Protein AF-A0A2U3KLQ6-F1 (afdb_monomer_lite)

InterPro domains:
  IPR001789 Signal transduction response regulator, receiver domain [PS50110] (1-52)
  IPR011006 CheY-like superfamily [SSF52172] (6-68)

Secondary structure (DSSP, 8-state):
---TT-TTS--EEEESS--TTHHHHHHHTT-SEEEESSPPHHHHHHHHHHHTTSS---HHHHHHHHTTSSGGGSS--

Sequence (77 aa):
MKIPYTKDLKLILLTSAAQAGDAAKAREQGFSGYLTKPIRRGELLNCMAIVLGLKPDTEESQQVITKYTALLKQRLS

Structure (mmCIF, N/CA/C/O backbone):
data_AF-A0A2U3KLQ6-F1
#
_entry.id   AF-A0A2U3KLQ6-F1
#
loop_
_atom_site.group_PDB
_atom_site.id
_atom_site.type_symbol
_atom_site.label_atom_id
_atom_site.label_alt_id
_atom_site.label_comp_id
_atom_site.label_asym_id
_atom_site.label_entity_id
_atom_site.label_seq_id
_atom_site.pdbx_PDB_ins_code
_atom_site.Cartn_x
_atom_site.Cartn_y
_atom_site.Cartn_z
_atom_site.occupancy
_atom_site.B_iso_or_equiv
_atom_site.auth_seq_id
_atom_site.auth_comp_id
_atom_site.auth_asym_id
_atom_site.auth_atom_id
_atom_site.pdbx_PDB_model_num
ATOM 1 N N . MET A 1 1 ? -8.623 8.045 -9.328 1.00 52.62 1 MET A N 1
ATOM 2 C CA . MET A 1 1 ? -9.770 7.127 -9.540 1.00 52.62 1 MET A CA 1
ATOM 3 C C . MET A 1 1 ? -10.503 7.000 -8.212 1.00 52.62 1 MET A C 1
ATOM 5 O O . MET A 1 1 ? -9.920 6.470 -7.281 1.00 52.62 1 MET A O 1
ATOM 9 N N . LYS A 1 2 ? -11.719 7.546 -8.073 1.00 53.72 2 LYS A N 1
ATOM 10 C CA . LYS A 1 2 ? -12.536 7.340 -6.863 1.00 53.72 2 LYS A CA 1
ATOM 11 C C . LYS A 1 2 ? -13.358 6.074 -7.066 1.00 53.72 2 LYS A C 1
ATOM 13 O O . LYS A 1 2 ? -14.252 6.074 -7.904 1.00 53.72 2 LYS A O 1
ATOM 18 N N . ILE A 1 3 ? -13.025 5.008 -6.346 1.00 56.75 3 ILE A N 1
ATOM 19 C CA . ILE A 1 3 ? -13.821 3.780 -6.350 1.00 56.75 3 ILE A CA 1
ATOM 20 C C . ILE A 1 3 ? -14.984 4.014 -5.369 1.00 56.75 3 ILE A C 1
ATOM 22 O O . ILE A 1 3 ? -14.735 4.256 -4.186 1.00 56.75 3 ILE A O 1
ATOM 26 N N . PRO A 1 4 ? -16.247 4.055 -5.824 1.00 55.41 4 PRO A N 1
ATOM 27 C CA . PRO A 1 4 ? -17.379 4.222 -4.918 1.00 55.41 4 PRO A CA 1
ATOM 28 C C . PRO A 1 4 ? -17.451 3.032 -3.939 1.00 55.41 4 PRO A C 1
ATOM 30 O O . PRO A 1 4 ? -17.103 1.913 -4.303 1.00 55.41 4 PRO A O 1
ATOM 33 N N . TYR A 1 5 ? -17.881 3.284 -2.695 1.00 66.69 5 TYR A N 1
ATOM 34 C CA . TYR A 1 5 ? -18.019 2.311 -1.586 1.00 66.69 5 TYR A CA 1
ATOM 35 C C . TYR A 1 5 ? -16.735 1.815 -0.887 1.00 66.69 5 TYR A C 1
ATOM 37 O O . TYR A 1 5 ? -16.833 1.044 0.062 1.00 66.69 5 TYR A O 1
ATOM 45 N N . THR A 1 6 ? -15.535 2.289 -1.246 1.00 65.50 6 THR A N 1
ATOM 46 C CA . THR A 1 6 ? -14.276 1.860 -0.589 1.00 65.50 6 THR A CA 1
ATOM 47 C C . THR A 1 6 ? -13.800 2.786 0.529 1.00 65.50 6 THR A C 1
ATOM 49 O O . THR A 1 6 ? -12.643 2.703 0.927 1.00 65.50 6 THR A O 1
ATOM 52 N N . LYS A 1 7 ? -14.649 3.696 1.025 1.00 67.12 7 LYS A N 1
ATOM 53 C CA . LYS A 1 7 ? -14.229 4.724 1.997 1.00 67.12 7 LYS A CA 1
ATOM 54 C C . LYS A 1 7 ? -13.632 4.111 3.272 1.00 67.12 7 LYS A C 1
ATOM 56 O O . LYS A 1 7 ? -12.665 4.649 3.801 1.00 67.12 7 LYS A O 1
ATOM 61 N N . ASP A 1 8 ? -14.157 2.955 3.672 1.00 79.75 8 ASP A N 1
ATOM 62 C CA . ASP A 1 8 ? -13.721 2.210 4.857 1.00 79.75 8 ASP A CA 1
ATOM 63 C C . ASP A 1 8 ? -12.868 0.974 4.510 1.00 79.75 8 ASP A C 1
ATOM 65 O O . ASP A 1 8 ? -12.359 0.289 5.398 1.00 79.75 8 ASP A O 1
ATOM 69 N N . LEU A 1 9 ? -12.677 0.681 3.217 1.00 87.50 9 LEU A N 1
ATOM 70 C CA . LEU A 1 9 ? -11.915 -0.479 2.765 1.00 87.50 9 LEU A CA 1
ATOM 71 C C . LEU A 1 9 ? -10.433 -0.123 2.632 1.00 87.50 9 LEU A C 1
ATOM 73 O O . LEU A 1 9 ? -10.053 0.794 1.904 1.00 87.50 9 LEU A O 1
ATOM 77 N N . LYS A 1 10 ? -9.575 -0.903 3.288 1.00 87.00 10 LYS A N 1
ATOM 78 C CA . LYS A 1 10 ? -8.127 -0.775 3.131 1.00 87.00 10 LYS A CA 1
ATOM 79 C C . LYS A 1 10 ? -7.687 -1.334 1.779 1.00 87.00 10 LYS A C 1
ATOM 81 O O . LYS A 1 10 ? -7.870 -2.517 1.503 1.00 87.00 10 LYS A O 1
ATOM 86 N N . LEU A 1 11 ? -7.083 -0.489 0.948 1.00 88.38 11 LEU A N 1
ATOM 87 C CA . LEU A 1 11 ? -6.633 -0.854 -0.398 1.00 88.38 11 LEU A CA 1
ATOM 88 C C . LEU A 1 11 ? -5.108 -0.956 -0.457 1.00 88.38 11 LEU A C 1
ATOM 90 O O . LEU A 1 11 ? -4.410 -0.023 -0.070 1.00 88.38 11 LEU A O 1
ATOM 94 N N . ILE A 1 12 ? -4.584 -2.059 -0.991 1.00 89.44 12 ILE A N 1
ATOM 95 C CA . ILE A 1 12 ? -3.149 -2.243 -1.251 1.00 89.44 12 ILE A CA 1
ATOM 96 C C . ILE A 1 12 ? -2.953 -2.371 -2.763 1.00 89.44 12 ILE A C 1
ATOM 98 O O . ILE A 1 12 ? -3.527 -3.263 -3.388 1.00 89.44 12 ILE A O 1
ATOM 102 N N . LEU A 1 13 ? -2.151 -1.487 -3.361 1.00 88.50 13 LEU A N 1
ATOM 103 C CA . LEU A 1 13 ? -1.828 -1.540 -4.787 1.00 88.50 13 LEU A CA 1
ATOM 104 C C . LEU A 1 13 ? -0.669 -2.509 -5.039 1.00 88.50 13 LEU A C 1
ATOM 106 O O . LEU A 1 13 ? 0.375 -2.396 -4.407 1.00 88.50 13 LEU A O 1
ATOM 110 N N . LEU A 1 14 ? -0.832 -3.426 -5.994 1.00 90.12 14 LEU A N 1
ATOM 111 C CA . LEU A 1 14 ? 0.195 -4.381 -6.425 1.00 90.12 14 LEU A CA 1
ATOM 112 C C . LEU A 1 14 ? 0.507 -4.167 -7.913 1.00 90.12 14 LEU A C 1
ATOM 114 O O . LEU A 1 14 ? -0.267 -4.605 -8.767 1.00 90.12 14 LEU A O 1
ATOM 118 N N . THR A 1 15 ? 1.637 -3.539 -8.243 1.00 85.88 15 THR A N 1
ATOM 119 C CA . THR A 1 15 ? 2.014 -3.230 -9.639 1.00 85.88 15 THR A CA 1
ATOM 120 C C . THR A 1 15 ? 3.259 -3.990 -10.100 1.00 85.88 15 THR A C 1
ATOM 122 O O . THR A 1 15 ? 4.164 -4.240 -9.313 1.00 85.88 15 THR A O 1
ATOM 125 N N . SER A 1 16 ? 3.322 -4.362 -11.381 1.00 85.50 16 SER A N 1
ATOM 126 C CA . SER A 1 16 ? 4.549 -4.888 -12.014 1.00 85.50 16 SER A CA 1
ATOM 127 C C . SER A 1 16 ? 5.451 -3.783 -12.571 1.00 85.50 16 SER A C 1
ATOM 129 O O . SER A 1 16 ? 6.613 -4.037 -12.863 1.00 85.50 16 SER A O 1
ATOM 131 N N . ALA A 1 17 ? 4.922 -2.570 -12.735 1.00 82.38 17 ALA A N 1
ATOM 132 C CA . ALA A 1 17 ? 5.636 -1.418 -13.264 1.00 82.38 17 ALA A CA 1
ATOM 133 C C . ALA A 1 17 ? 5.517 -0.283 -12.247 1.00 82.38 17 ALA A C 1
ATOM 135 O O . ALA A 1 17 ? 4.512 0.424 -12.225 1.00 82.38 17 ALA A O 1
ATOM 136 N N . ALA A 1 18 ? 6.508 -0.167 -11.363 1.00 81.56 18 ALA A N 1
ATOM 137 C CA . ALA A 1 18 ? 6.615 0.974 -10.465 1.00 81.56 18 ALA A CA 1
ATOM 138 C C . ALA A 1 18 ? 7.626 1.977 -10.989 1.00 81.56 18 ALA A C 1
ATOM 140 O O . ALA A 1 18 ? 8.727 1.616 -11.409 1.00 81.56 18 ALA A O 1
ATOM 141 N N . GLN A 1 19 ? 7.262 3.241 -10.875 1.00 82.81 19 GLN A N 1
ATOM 142 C CA . GLN A 1 19 ? 8.125 4.377 -11.113 1.00 82.81 19 GLN A CA 1
ATOM 143 C C . GLN A 1 19 ? 8.360 5.145 -9.813 1.00 82.81 19 GLN A C 1
ATOM 145 O O . GLN A 1 19 ? 7.649 4.999 -8.811 1.00 82.81 19 GLN A O 1
ATOM 150 N N . ALA A 1 20 ? 9.395 5.982 -9.826 1.00 78.25 20 ALA A N 1
ATOM 151 C CA . ALA A 1 20 ? 9.625 6.916 -8.738 1.00 78.25 20 ALA A CA 1
ATOM 152 C C . ALA A 1 20 ? 8.392 7.822 -8.564 1.00 78.25 20 ALA A C 1
ATOM 154 O O . ALA A 1 20 ? 7.885 8.396 -9.525 1.00 78.25 20 ALA A O 1
ATOM 155 N N . GLY A 1 21 ? 7.901 7.930 -7.329 1.00 81.69 21 GLY A N 1
ATOM 156 C CA . GLY A 1 21 ? 6.728 8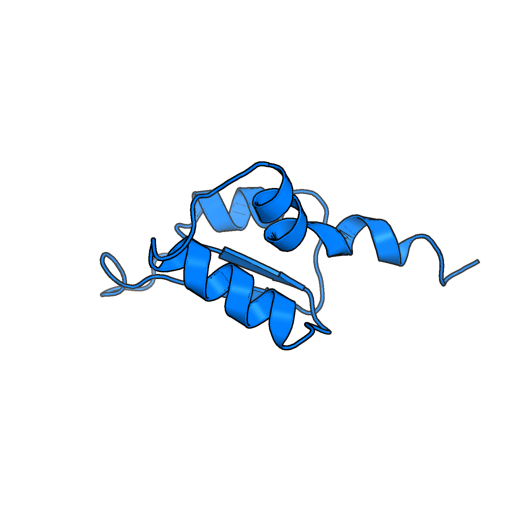.740 -6.995 1.00 81.69 21 GLY A CA 1
ATOM 157 C C . GLY A 1 21 ? 5.375 8.029 -7.110 1.00 81.69 21 GLY A C 1
ATOM 158 O O . GLY A 1 21 ? 4.393 8.557 -6.595 1.00 81.69 21 GLY A O 1
ATOM 159 N N . ASP A 1 22 ? 5.292 6.822 -7.679 1.00 86.38 22 ASP A N 1
ATOM 160 C CA . ASP A 1 22 ? 4.012 6.098 -7.778 1.00 86.38 22 ASP A CA 1
ATOM 161 C C . ASP A 1 22 ? 3.438 5.718 -6.412 1.00 86.38 22 ASP A C 1
ATOM 163 O O . ASP A 1 22 ? 2.229 5.790 -6.211 1.00 86.38 22 ASP A O 1
ATOM 167 N N . ALA A 1 23 ? 4.296 5.382 -5.445 1.00 82.81 23 ALA A N 1
ATOM 168 C CA . ALA A 1 23 ? 3.863 5.104 -4.077 1.00 82.81 23 ALA A CA 1
ATOM 169 C C . ALA A 1 23 ? 3.224 6.338 -3.412 1.00 82.81 23 ALA A C 1
ATOM 171 O O . ALA A 1 23 ? 2.195 6.220 -2.746 1.00 82.81 23 ALA A O 1
ATOM 172 N N . ALA A 1 24 ? 3.794 7.529 -3.633 1.00 83.19 24 ALA A N 1
ATOM 173 C CA . ALA A 1 24 ? 3.244 8.786 -3.125 1.00 83.19 24 ALA A CA 1
ATOM 174 C C . ALA A 1 24 ? 1.893 9.099 -3.783 1.00 83.19 24 ALA A C 1
ATOM 176 O O . ALA A 1 24 ? 0.906 9.327 -3.086 1.00 83.19 24 ALA A O 1
ATOM 177 N N . LYS A 1 25 ? 1.811 8.977 -5.115 1.00 84.88 25 LYS A N 1
ATOM 178 C CA . LYS A 1 25 ? 0.553 9.126 -5.861 1.00 84.88 25 LYS A CA 1
ATOM 179 C C . LYS A 1 25 ? -0.507 8.130 -5.396 1.00 84.88 25 LYS A C 1
ATOM 181 O O . LYS A 1 25 ? -1.660 8.502 -5.218 1.00 84.88 25 LYS A O 1
ATOM 186 N N . ALA A 1 26 ? -0.147 6.867 -5.168 1.00 83.75 26 ALA A N 1
ATOM 187 C CA . ALA A 1 26 ? -1.077 5.862 -4.661 1.00 83.75 26 ALA A CA 1
ATOM 188 C C . ALA A 1 26 ? -1.619 6.256 -3.278 1.00 83.75 26 ALA A C 1
ATOM 190 O O . ALA A 1 26 ? -2.827 6.189 -3.049 1.00 83.75 26 ALA A O 1
ATOM 191 N N . ARG A 1 27 ? -0.758 6.750 -2.382 1.00 81.81 27 ARG A N 1
ATOM 192 C CA . ARG A 1 27 ? -1.182 7.268 -1.076 1.00 81.81 27 ARG A CA 1
ATOM 193 C C . ARG A 1 27 ? -2.156 8.441 -1.216 1.00 81.81 27 ARG A C 1
ATOM 195 O O . ARG A 1 27 ? -3.203 8.432 -0.577 1.00 81.81 27 ARG A O 1
ATOM 202 N N . GLU A 1 28 ? -1.860 9.406 -2.083 1.00 84.00 28 GLU A N 1
ATOM 203 C CA . GLU A 1 28 ? -2.746 10.548 -2.373 1.00 84.00 28 GLU A CA 1
ATOM 204 C C . GLU A 1 28 ? -4.101 10.118 -2.956 1.00 84.00 28 GLU A C 1
ATOM 206 O O . GLU A 1 28 ? -5.122 10.756 -2.710 1.00 84.00 28 GLU A O 1
ATOM 211 N N . GLN A 1 29 ? -4.138 9.008 -3.698 1.00 85.50 29 GLN A N 1
ATOM 212 C CA . GLN A 1 29 ? -5.372 8.420 -4.230 1.00 85.50 29 GLN A CA 1
ATOM 213 C C . GLN A 1 29 ? -6.144 7.573 -3.200 1.00 85.50 29 GLN A C 1
ATOM 215 O O . GLN A 1 29 ? -7.207 7.050 -3.533 1.00 85.50 29 GLN A O 1
ATOM 220 N N . GLY A 1 30 ? -5.652 7.447 -1.963 1.00 80.50 30 GLY A N 1
ATOM 221 C CA . GLY A 1 30 ? -6.331 6.741 -0.873 1.00 80.50 30 GLY A CA 1
ATOM 222 C C . GLY A 1 30 ? -5.936 5.272 -0.703 1.00 80.50 30 GLY A C 1
ATOM 223 O O . GLY A 1 30 ? -6.611 4.545 0.026 1.00 80.50 30 GLY A O 1
ATOM 224 N N . PHE A 1 31 ? -4.853 4.811 -1.337 1.00 85.81 31 PHE A N 1
ATOM 225 C CA . PHE A 1 31 ? -4.316 3.482 -1.047 1.00 85.81 31 PHE A CA 1
ATOM 226 C C . PHE A 1 31 ? -3.655 3.456 0.335 1.00 85.81 31 PHE A C 1
ATOM 228 O O . PHE A 1 31 ? -2.899 4.348 0.715 1.00 85.81 31 PHE A O 1
ATOM 235 N N . SER A 1 32 ? -3.934 2.394 1.083 1.00 85.69 32 SER A N 1
ATOM 236 C CA . SER A 1 32 ? -3.344 2.104 2.391 1.00 85.69 32 SER A CA 1
ATOM 237 C C . SER A 1 32 ? -1.972 1.430 2.283 1.00 85.69 32 SER A C 1
ATOM 239 O O . SER A 1 32 ? -1.199 1.478 3.232 1.00 85.69 32 SER A O 1
ATOM 241 N N . GLY A 1 33 ? -1.652 0.823 1.135 1.00 86.62 33 GLY A N 1
ATOM 242 C CA . GLY A 1 33 ? -0.351 0.212 0.869 1.00 86.62 33 GLY A CA 1
ATOM 243 C C . GLY A 1 33 ? -0.004 0.176 -0.618 1.00 86.62 33 GLY A C 1
ATOM 244 O O . GLY A 1 33 ? -0.869 0.314 -1.484 1.00 86.62 33 GLY A O 1
ATOM 245 N N . TYR A 1 34 ? 1.277 -0.027 -0.907 1.00 88.38 34 TYR A N 1
ATOM 246 C CA . TYR A 1 34 ? 1.838 -0.100 -2.252 1.00 88.38 34 TYR A CA 1
ATOM 247 C C . TYR A 1 34 ? 2.910 -1.191 -2.279 1.00 88.38 34 TYR A C 1
ATOM 249 O O . TYR A 1 34 ? 3.749 -1.246 -1.390 1.00 88.38 34 TYR A O 1
ATOM 257 N N . LEU A 1 35 ? 2.871 -2.085 -3.261 1.00 87.62 35 LEU A N 1
ATOM 258 C CA . LEU A 1 35 ? 3.799 -3.203 -3.394 1.00 87.62 35 LEU A CA 1
ATOM 259 C C . LEU A 1 35 ? 4.119 -3.457 -4.869 1.00 87.62 35 LEU A C 1
ATOM 261 O O . LEU A 1 35 ? 3.292 -3.245 -5.760 1.00 87.62 35 LEU A O 1
ATOM 265 N N . THR A 1 36 ? 5.328 -3.950 -5.128 1.00 87.38 36 THR A N 1
ATOM 266 C CA . THR A 1 36 ? 5.845 -4.192 -6.480 1.00 87.38 36 THR A CA 1
ATOM 267 C C . THR A 1 36 ? 6.068 -5.668 -6.746 1.00 87.38 36 THR A C 1
ATOM 269 O O . THR A 1 36 ? 6.680 -6.357 -5.940 1.00 87.38 36 THR A O 1
ATOM 272 N N . LYS A 1 37 ? 5.592 -6.172 -7.885 1.00 83.94 37 LYS A N 1
ATOM 273 C CA . LYS A 1 37 ? 5.804 -7.565 -8.287 1.00 83.94 37 LYS A CA 1
ATOM 274 C C . LYS A 1 37 ? 7.241 -7.780 -8.781 1.00 83.94 37 LYS A C 1
ATOM 276 O O . LYS A 1 37 ? 7.757 -6.916 -9.484 1.00 83.94 37 LYS A O 1
ATOM 281 N N . PRO A 1 38 ? 7.857 -8.942 -8.485 1.00 87.69 38 PRO A N 1
ATOM 282 C CA . PRO A 1 38 ? 7.338 -10.049 -7.669 1.00 87.69 38 PRO A C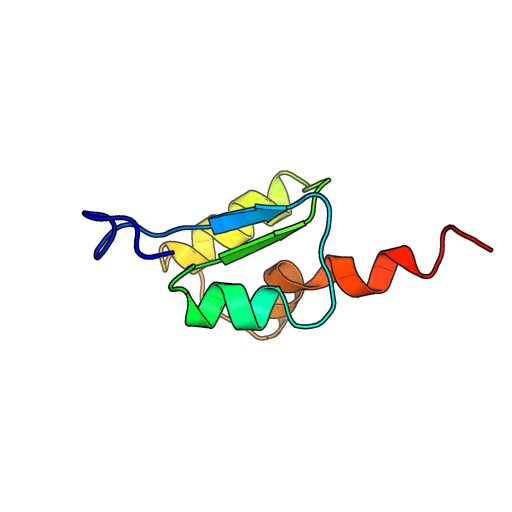A 1
ATOM 283 C C . PRO A 1 38 ? 7.432 -9.771 -6.153 1.00 87.69 38 PRO A C 1
ATOM 285 O O . PRO A 1 38 ? 8.468 -9.334 -5.669 1.00 87.69 38 PRO A O 1
ATOM 288 N N . ILE A 1 39 ? 6.368 -10.086 -5.404 1.00 84.62 39 ILE A N 1
ATOM 289 C CA . ILE A 1 39 ? 6.295 -9.905 -3.941 1.00 84.62 39 ILE A CA 1
ATOM 290 C C . ILE A 1 39 ? 6.568 -11.238 -3.244 1.00 84.62 39 ILE A C 1
ATOM 292 O O . ILE A 1 39 ? 6.004 -12.271 -3.620 1.00 84.62 39 ILE A O 1
ATOM 296 N N . ARG A 1 40 ? 7.368 -11.225 -2.175 1.00 86.00 40 ARG A N 1
ATOM 297 C CA . ARG A 1 40 ? 7.530 -12.378 -1.278 1.00 86.00 40 ARG A CA 1
ATOM 298 C C . ARG A 1 40 ? 6.370 -12.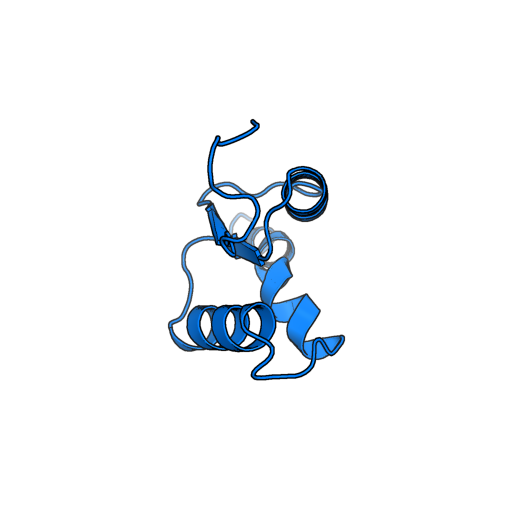452 -0.285 1.00 86.00 40 ARG A C 1
ATOM 300 O O . ARG A 1 40 ? 5.913 -11.436 0.226 1.00 86.00 40 ARG A O 1
ATOM 307 N N . ARG A 1 41 ? 5.943 -13.663 0.093 1.00 87.50 41 ARG A N 1
ATOM 308 C CA . ARG A 1 41 ? 4.833 -13.865 1.055 1.00 87.50 41 ARG A CA 1
ATOM 309 C C . ARG A 1 41 ? 4.990 -13.049 2.346 1.00 87.50 41 ARG A C 1
ATOM 311 O O . ARG A 1 41 ? 4.025 -12.448 2.800 1.00 87.50 41 ARG A O 1
ATOM 318 N N . GLY A 1 42 ? 6.203 -12.991 2.902 1.00 87.62 42 GLY A N 1
ATOM 319 C CA . GLY A 1 42 ? 6.485 -12.218 4.116 1.00 87.62 42 GLY A CA 1
ATOM 320 C C . GLY A 1 42 ? 6.303 -10.705 3.946 1.00 87.62 42 GLY A C 1
ATOM 321 O O . GLY A 1 42 ? 5.832 -10.047 4.866 1.00 87.62 42 GLY A O 1
ATOM 322 N N . GLU A 1 43 ? 6.606 -10.158 2.767 1.00 84.81 43 GLU A N 1
ATOM 323 C CA . GLU A 1 43 ? 6.424 -8.730 2.465 1.00 84.81 43 GLU A CA 1
ATOM 324 C C . GLU A 1 43 ? 4.937 -8.378 2.378 1.00 84.81 43 GLU A C 1
ATOM 326 O O . GLU A 1 43 ? 4.505 -7.379 2.953 1.00 84.81 43 GLU A O 1
ATOM 331 N N . LEU A 1 44 ? 4.139 -9.240 1.736 1.00 88.19 44 LEU A N 1
ATOM 332 C CA . LEU A 1 44 ? 2.687 -9.076 1.675 1.00 88.19 44 LEU A CA 1
ATOM 333 C C . LEU A 1 44 ? 2.055 -9.155 3.071 1.00 88.19 44 LEU A C 1
ATOM 335 O O . LEU A 1 44 ? 1.283 -8.273 3.437 1.00 88.19 44 LEU A O 1
ATOM 339 N N . LEU A 1 45 ? 2.413 -10.173 3.862 1.00 91.00 45 LEU A N 1
ATOM 340 C CA . LEU A 1 45 ? 1.903 -10.336 5.227 1.00 91.00 45 LEU A CA 1
ATOM 341 C C . LEU A 1 45 ? 2.278 -9.150 6.120 1.00 91.00 45 LEU A C 1
ATOM 343 O O . LEU A 1 45 ? 1.434 -8.655 6.863 1.00 91.00 45 LEU A O 1
ATOM 347 N N . ASN A 1 46 ? 3.515 -8.658 6.021 1.00 86.62 46 ASN A N 1
ATOM 348 C CA . ASN A 1 46 ? 3.956 -7.487 6.775 1.00 86.62 46 ASN A CA 1
ATOM 349 C C . ASN A 1 46 ? 3.178 -6.228 6.361 1.00 86.62 46 ASN A C 1
ATOM 351 O O . ASN A 1 46 ? 2.711 -5.495 7.227 1.00 86.62 46 ASN A O 1
ATOM 355 N N . CYS A 1 47 ? 2.974 -6.008 5.057 1.00 87.19 47 CYS A N 1
ATOM 356 C CA . CYS A 1 47 ? 2.160 -4.899 4.558 1.00 87.19 47 CYS A CA 1
ATOM 357 C C . CYS A 1 47 ? 0.717 -4.977 5.077 1.00 87.19 47 CYS A C 1
ATOM 359 O O . CYS A 1 47 ? 0.197 -3.990 5.591 1.00 87.19 47 CYS A O 1
ATOM 361 N N . MET A 1 48 ? 0.092 -6.157 5.026 1.00 89.75 48 MET A N 1
ATOM 362 C CA . MET A 1 48 ? -1.253 -6.366 5.565 1.00 89.75 48 MET A CA 1
ATOM 363 C C . MET A 1 48 ? -1.320 -6.102 7.072 1.00 89.75 48 MET A C 1
ATOM 365 O O . MET A 1 48 ? -2.243 -5.430 7.522 1.00 89.75 48 MET A O 1
ATOM 369 N N . ALA A 1 49 ? -0.343 -6.577 7.851 1.00 90.75 49 ALA A N 1
ATOM 370 C CA . ALA A 1 49 ? -0.302 -6.351 9.294 1.00 90.75 49 ALA A CA 1
ATOM 371 C C . ALA A 1 49 ? -0.232 -4.856 9.646 1.00 90.75 49 ALA A C 1
ATOM 373 O O . ALA A 1 49 ? -0.940 -4.413 10.547 1.00 90.75 49 ALA A O 1
ATOM 374 N N . ILE A 1 50 ? 0.559 -4.071 8.908 1.00 87.12 50 ILE A N 1
ATOM 375 C CA . ILE A 1 50 ? 0.645 -2.611 9.081 1.00 87.12 50 ILE A CA 1
ATOM 376 C C . ILE A 1 50 ? -0.686 -1.950 8.709 1.00 87.12 50 ILE A C 1
ATOM 378 O O . ILE A 1 50 ? -1.247 -1.182 9.485 1.00 87.12 50 ILE A O 1
ATOM 382 N N . VAL A 1 51 ? -1.233 -2.288 7.538 1.00 88.50 51 VAL A N 1
ATOM 383 C CA . VAL A 1 51 ? -2.478 -1.707 7.014 1.00 88.50 51 VAL A CA 1
ATOM 384 C C . VAL A 1 51 ? -3.685 -1.980 7.920 1.00 88.50 51 VAL A C 1
ATOM 386 O O . VAL A 1 51 ? -4.584 -1.141 8.024 1.00 88.50 51 VAL A O 1
ATOM 389 N N . LEU A 1 52 ? -3.699 -3.136 8.587 1.00 89.88 52 LEU A N 1
ATOM 390 C CA . LEU A 1 52 ? -4.722 -3.533 9.554 1.00 89.88 52 LEU A CA 1
ATOM 391 C C . LEU A 1 52 ? -4.461 -3.004 10.977 1.00 89.88 52 LEU A C 1
ATOM 393 O O . LEU A 1 52 ? -5.288 -3.232 11.854 1.00 89.88 52 LEU A O 1
ATOM 397 N N . GLY A 1 53 ? -3.343 -2.314 11.228 1.00 87.44 53 GLY A N 1
ATOM 398 C CA . GLY A 1 53 ? -2.980 -1.806 12.557 1.00 87.44 53 GLY A CA 1
ATOM 399 C C . GLY A 1 53 ? -2.505 -2.881 13.544 1.00 87.44 53 GLY A C 1
ATOM 400 O O . GLY A 1 53 ? -2.434 -2.624 14.740 1.00 87.44 53 GLY A O 1
ATOM 401 N N . LEU A 1 54 ? -2.167 -4.079 13.058 1.00 87.44 54 LEU A N 1
ATOM 402 C CA . LEU A 1 54 ? -1.641 -5.194 13.857 1.00 87.44 54 LEU A CA 1
ATOM 403 C C . LEU A 1 54 ? -0.140 -5.050 14.158 1.00 87.44 54 LEU A C 1
ATOM 405 O O . LEU A 1 54 ? 0.391 -5.750 15.018 1.00 87.44 54 LEU A O 1
ATOM 409 N N . LYS A 1 55 ? 0.556 -4.168 13.432 1.00 80.94 55 LYS A N 1
ATOM 410 C CA . LYS A 1 55 ? 1.975 -3.848 13.617 1.00 80.94 55 LYS A CA 1
ATOM 411 C C . LYS A 1 55 ? 2.182 -2.333 13.472 1.00 80.94 55 LYS A C 1
ATOM 413 O O . LYS A 1 55 ? 1.544 -1.743 12.599 1.00 80.94 55 LYS A O 1
ATOM 418 N N . PRO A 1 56 ? 3.053 -1.700 14.282 1.00 75.62 56 PRO A N 1
ATOM 419 C CA . PRO A 1 56 ? 3.357 -0.281 14.134 1.00 75.62 56 PRO A CA 1
ATOM 420 C C . PRO A 1 56 ? 3.989 0.026 12.770 1.00 75.62 56 PRO A C 1
ATOM 422 O O . PRO A 1 56 ? 4.803 -0.749 12.263 1.00 75.62 56 PRO A O 1
ATOM 425 N N . ASP A 1 57 ? 3.624 1.183 12.216 1.00 70.00 57 ASP A N 1
ATOM 426 C CA . ASP A 1 57 ? 4.237 1.767 11.021 1.00 70.00 57 ASP A CA 1
ATOM 427 C C . ASP A 1 57 ? 5.589 2.393 11.411 1.00 70.00 57 ASP A C 1
ATOM 429 O O . ASP A 1 57 ? 5.677 3.568 11.762 1.00 70.00 57 ASP A O 1
ATOM 433 N N . THR A 1 58 ? 6.637 1.568 11.472 1.00 69.25 58 THR A N 1
ATOM 434 C CA . THR A 1 58 ? 8.022 1.995 11.738 1.00 69.25 58 THR A CA 1
ATOM 435 C C . THR A 1 58 ? 8.767 2.304 10.436 1.00 69.25 58 THR A C 1
ATOM 437 O O . THR A 1 58 ? 8.412 1.779 9.378 1.00 69.25 58 THR A O 1
ATOM 440 N N . GLU A 1 59 ? 9.851 3.085 10.490 1.00 56.69 59 GLU A N 1
ATOM 441 C CA . GLU A 1 59 ? 10.679 3.404 9.307 1.00 56.69 59 GLU A CA 1
ATOM 442 C C . GLU A 1 59 ? 11.190 2.145 8.572 1.00 56.69 59 GLU A C 1
ATOM 444 O O . GLU A 1 59 ? 11.214 2.084 7.342 1.00 56.69 59 GLU A O 1
ATOM 449 N N . GLU A 1 60 ? 11.505 1.080 9.313 1.00 56.19 60 GLU A N 1
ATOM 450 C CA . GLU A 1 60 ? 11.875 -0.236 8.768 1.00 56.19 60 GLU A CA 1
ATOM 451 C C . GLU A 1 60 ? 10.745 -0.884 7.953 1.00 56.19 60 GLU A C 1
ATOM 453 O O . GLU A 1 60 ? 10.975 -1.583 6.963 1.00 56.19 60 GLU A O 1
ATOM 458 N N . SER A 1 61 ? 9.505 -0.637 8.365 1.00 52.66 61 SER A N 1
ATOM 459 C CA . SER A 1 61 ? 8.294 -1.180 7.763 1.00 52.66 61 SER A CA 1
ATOM 460 C C . SER A 1 61 ? 7.837 -0.373 6.536 1.00 52.66 61 SER A C 1
ATOM 462 O O . SER A 1 61 ? 7.362 -0.958 5.559 1.00 52.66 61 SER A O 1
ATOM 464 N N . GLN A 1 62 ? 8.124 0.933 6.509 1.00 50.75 62 GLN A N 1
ATOM 465 C CA . GLN A 1 62 ? 7.930 1.820 5.355 1.00 50.75 62 GLN A CA 1
ATOM 466 C C . GLN A 1 62 ? 8.895 1.506 4.210 1.00 50.75 62 GLN A C 1
ATO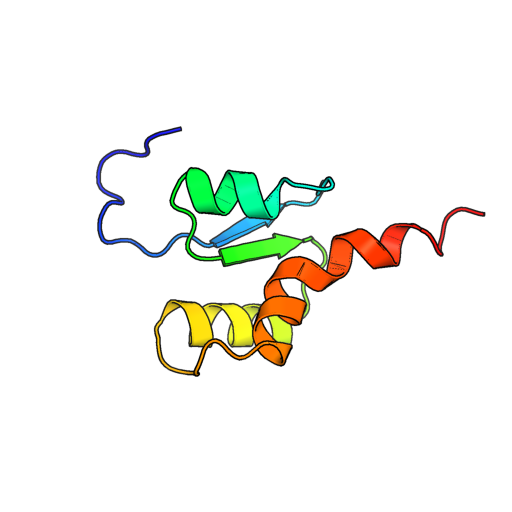M 468 O O . GLN A 1 62 ? 8.525 1.601 3.034 1.00 50.75 62 GLN A O 1
ATOM 473 N N . GLN A 1 6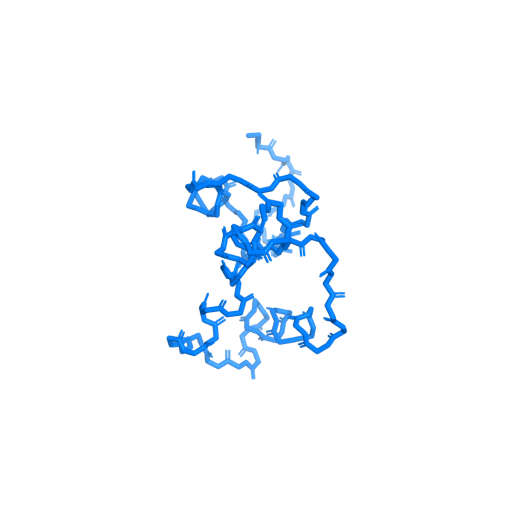3 ? 10.105 1.039 4.535 1.00 49.31 63 GLN A N 1
ATOM 474 C CA . GLN A 1 63 ? 11.021 0.505 3.535 1.00 49.31 63 GLN A CA 1
ATOM 475 C C . GLN A 1 63 ? 10.439 -0.734 2.840 1.00 49.31 63 GLN A C 1
ATOM 477 O O . GLN A 1 63 ? 10.610 -0.869 1.640 1.00 49.31 63 GLN A O 1
ATOM 482 N N . VAL A 1 64 ? 9.701 -1.618 3.522 1.00 49.09 64 VAL A N 1
ATOM 483 C CA . VAL A 1 64 ? 9.085 -2.810 2.890 1.00 49.09 64 VAL A CA 1
ATOM 484 C C . VAL A 1 64 ? 7.986 -2.433 1.883 1.00 49.09 64 VAL A C 1
ATOM 486 O O . VAL A 1 64 ? 7.820 -3.111 0.874 1.00 49.09 64 VAL A O 1
ATOM 489 N N . ILE A 1 65 ? 7.291 -1.316 2.109 1.00 54.62 65 ILE A N 1
ATOM 490 C CA . ILE A 1 65 ? 6.222 -0.791 1.237 1.00 54.62 65 ILE A CA 1
ATOM 491 C C . ILE A 1 65 ? 6.804 -0.033 0.016 1.00 54.62 65 ILE A C 1
ATOM 493 O O . ILE A 1 65 ? 6.121 0.220 -0.972 1.00 54.62 65 ILE A O 1
ATOM 497 N N . THR A 1 66 ? 8.101 0.292 0.025 1.00 50.94 66 THR A N 1
ATOM 498 C CA . THR A 1 66 ? 8.761 1.081 -1.036 1.00 50.94 66 THR A CA 1
ATOM 499 C C . THR A 1 66 ? 9.991 0.410 -1.665 1.00 50.94 66 THR A C 1
ATOM 501 O O . THR A 1 66 ? 10.541 0.934 -2.636 1.00 50.94 66 THR A O 1
ATOM 504 N N . LYS A 1 67 ? 10.432 -0.761 -1.179 1.00 46.28 67 LYS A N 1
ATOM 505 C CA . LYS A 1 67 ? 11.807 -1.254 -1.403 1.00 46.28 67 LYS A CA 1
ATOM 506 C C . LYS A 1 67 ? 12.189 -1.696 -2.813 1.00 46.28 67 LYS A C 1
ATOM 508 O O . LYS A 1 67 ? 13.381 -1.874 -3.049 1.00 46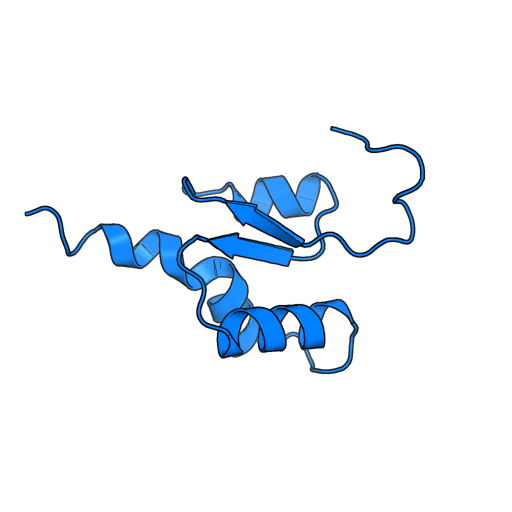.28 67 LYS A O 1
ATOM 513 N N . TYR A 1 68 ? 11.272 -1.843 -3.765 1.00 45.38 68 TYR A N 1
ATOM 514 C CA . TYR A 1 68 ? 11.649 -2.402 -5.073 1.00 45.38 68 TYR A CA 1
ATOM 515 C C . TYR A 1 68 ? 11.849 -1.404 -6.214 1.00 45.38 68 TYR A C 1
ATOM 517 O O . TYR A 1 68 ? 12.296 -1.816 -7.282 1.00 45.38 68 TYR A O 1
ATOM 525 N N . THR A 1 69 ? 11.681 -0.094 -5.999 1.00 39.75 69 THR A N 1
ATOM 526 C CA . THR A 1 69 ? 12.094 0.892 -7.021 1.00 39.75 69 THR A CA 1
ATOM 527 C C . THR A 1 69 ? 13.627 1.018 -7.116 1.00 39.75 69 THR A C 1
ATOM 529 O O . THR A 1 69 ? 14.145 1.431 -8.149 1.00 39.75 69 THR A O 1
ATOM 532 N N . ALA A 1 70 ? 14.384 0.609 -6.088 1.00 42.09 70 ALA A N 1
ATOM 533 C CA . ALA A 1 70 ? 15.849 0.715 -6.087 1.00 42.09 70 ALA A CA 1
ATOM 534 C C . ALA A 1 70 ? 16.587 -0.519 -6.649 1.00 42.09 70 ALA A C 1
ATOM 536 O O . ALA A 1 70 ? 17.715 -0.386 -7.117 1.00 42.09 70 ALA A O 1
ATOM 537 N N . LEU A 1 71 ? 15.972 -1.709 -6.653 1.00 42.19 71 LEU A N 1
ATOM 538 C CA . LEU A 1 71 ? 16.670 -2.952 -7.025 1.00 42.19 71 LEU A CA 1
ATOM 539 C C . LEU A 1 71 ? 16.629 -3.293 -8.524 1.00 42.19 71 LEU A C 1
ATOM 541 O O . LEU A 1 71 ? 17.332 -4.203 -8.958 1.00 42.19 71 LEU A O 1
ATOM 545 N N . LEU A 1 72 ? 15.889 -2.542 -9.347 1.00 42.28 72 LEU A N 1
ATOM 546 C CA . LEU A 1 72 ? 15.905 -2.732 -10.806 1.00 42.28 72 LEU A CA 1
ATOM 547 C C . LEU A 1 72 ? 17.050 -1.993 -11.521 1.00 42.28 72 LEU A C 1
ATOM 549 O O . LEU A 1 72 ? 17.224 -2.179 -12.722 1.00 42.28 72 LEU A O 1
ATOM 553 N N . LYS A 1 73 ? 17.890 -1.228 -10.804 1.00 35.59 73 LYS A N 1
ATOM 554 C CA . LYS A 1 73 ? 19.113 -0.640 -11.383 1.00 35.59 73 LYS A CA 1
ATOM 555 C C . LYS A 1 73 ? 20.320 -1.586 -11.439 1.00 35.59 73 LYS A C 1
ATOM 557 O O . LYS A 1 73 ? 21.338 -1.190 -11.987 1.00 35.59 73 LYS A O 1
ATOM 562 N N . GLN A 1 74 ? 20.229 -2.815 -10.920 1.00 41.12 74 GLN A N 1
ATOM 563 C CA . GLN A 1 74 ? 21.397 -3.708 -10.802 1.00 41.12 74 GLN A CA 1
ATOM 564 C C . GLN A 1 74 ? 21.292 -5.047 -11.549 1.00 41.12 74 GLN A C 1
ATOM 566 O O . GLN A 1 74 ? 22.079 -5.952 -11.293 1.00 41.12 74 GLN A O 1
ATOM 571 N N . ARG A 1 75 ? 20.340 -5.198 -12.483 1.00 42.34 75 ARG A N 1
ATOM 572 C CA . ARG A 1 75 ? 20.254 -6.410 -13.328 1.00 42.34 75 ARG A CA 1
ATOM 573 C C . ARG A 1 75 ? 20.186 -6.143 -14.836 1.00 42.34 75 ARG A C 1
ATOM 575 O O . ARG A 1 75 ? 19.967 -7.068 -15.608 1.00 42.34 75 ARG A O 1
ATOM 582 N N . LEU A 1 76 ? 20.391 -4.898 -15.258 1.00 40.94 76 LEU A N 1
ATOM 583 C CA . LEU A 1 76 ? 20.501 -4.516 -16.667 1.00 40.94 76 LEU A CA 1
ATOM 584 C C . LEU A 1 76 ? 21.665 -3.534 -16.843 1.00 40.94 76 LEU A C 1
ATOM 586 O O . LEU A 1 76 ? 21.438 -2.353 -17.091 1.00 40.94 76 LEU A O 1
ATOM 590 N N . SER A 1 77 ? 22.893 -4.016 -16.632 1.00 34.03 77 SER A N 1
ATOM 591 C CA . SER A 1 77 ? 24.157 -3.614 -17.284 1.00 34.03 77 SER A CA 1
ATOM 592 C C . SER A 1 77 ? 25.270 -4.519 -16.769 1.00 34.03 77 SER A C 1
ATOM 594 O O . SER A 1 77 ? 25.387 -4.619 -15.528 1.00 34.03 77 SER A O 1
#

pLDDT: mean 73.05, std 17.88, range [34.03, 91.0]

Organism: NCBI:txid2043169

Foldseek 3Di:
DDDPPCPVPAAAAEEQDDDPCVQVVCVVNPHLAYYHPPDDPVLVVLSVCCSVVVDPPDPVNVCSRVVPNPPVVPPPD

Radius of gyration: 13.04 Å; chains: 1; bounding box: 42×24×31 Å